Protein AF-A0A6J4EKW8-F1 (afdb_monomer_lite)

Structure (mmCIF, N/CA/C/O backbone):
data_AF-A0A6J4EKW8-F1
#
_entry.id   AF-A0A6J4EKW8-F1
#
loop_
_atom_site.group_PDB
_atom_site.id
_atom_site.type_symbol
_atom_site.label_atom_id
_atom_site.label_alt_id
_atom_site.label_comp_id
_atom_site.label_asym_id
_atom_site.label_entity_id
_atom_site.label_seq_id
_atom_site.pdbx_PDB_ins_code
_atom_site.Cartn_x
_atom_site.Cartn_y
_atom_site.Cartn_z
_atom_site.occupancy
_atom_site.B_iso_or_equiv
_atom_site.auth_seq_id
_atom_site.auth_comp_id
_atom_site.auth_asym_id
_atom_site.auth_atom_id
_atom_site.pdbx_PDB_model_num
ATOM 1 N N . MET A 1 1 ? -10.544 0.095 -10.992 1.00 67.75 1 MET A N 1
ATOM 2 C CA . MET A 1 1 ? -9.326 -0.409 -10.343 1.00 67.75 1 MET A CA 1
ATOM 3 C C . MET A 1 1 ? -8.454 0.795 -10.061 1.00 67.75 1 MET A C 1
ATOM 5 O O . MET A 1 1 ? -7.893 1.377 -10.987 1.00 67.75 1 MET A O 1
ATOM 9 N N . TYR A 1 2 ? -8.487 1.261 -8.822 1.00 86.19 2 TYR A N 1
ATOM 10 C CA . TYR A 1 2 ? -7.886 2.519 -8.396 1.00 86.19 2 TYR A CA 1
ATOM 11 C C . TYR A 1 2 ? -6.355 2.450 -8.352 1.00 86.19 2 TYR A C 1
ATOM 13 O O . TYR A 1 2 ? -5.699 3.473 -8.546 1.00 86.19 2 TYR A O 1
ATOM 21 N N . LEU A 1 3 ? -5.772 1.250 -8.265 1.00 89.94 3 LEU A N 1
ATOM 22 C CA . LEU A 1 3 ? -4.331 1.048 -8.440 1.00 89.94 3 LEU A CA 1
ATOM 23 C C . LEU A 1 3 ? -3.812 1.538 -9.793 1.00 89.94 3 LEU A C 1
ATOM 25 O O . LEU A 1 3 ? -2.749 2.143 -9.861 1.00 89.94 3 LEU A O 1
ATOM 29 N N . GLN A 1 4 ? -4.583 1.379 -10.873 1.00 89.38 4 GLN A N 1
ATOM 30 C CA . GLN A 1 4 ? -4.193 1.921 -12.181 1.00 89.38 4 GLN A CA 1
ATOM 31 C C . GLN A 1 4 ? -4.122 3.452 -12.162 1.00 89.38 4 GLN A C 1
ATOM 33 O O . GLN A 1 4 ? -3.284 4.045 -12.846 1.00 89.38 4 GLN A O 1
ATOM 38 N N . LYS A 1 5 ? -4.966 4.101 -11.348 1.00 89.06 5 LYS A N 1
ATOM 39 C CA . LYS A 1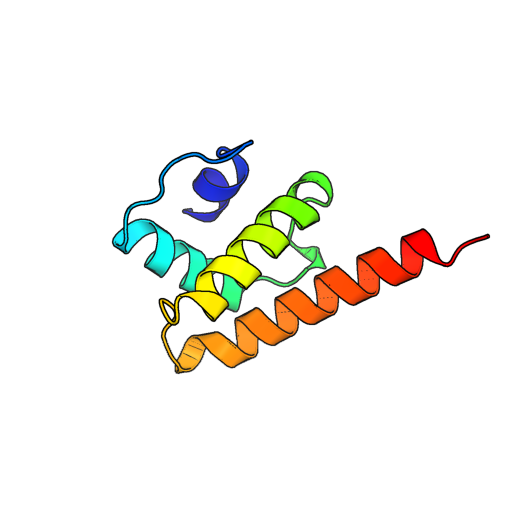 5 ? -4.891 5.546 -11.134 1.00 89.06 5 LYS A CA 1
ATOM 40 C C . LYS A 1 5 ? -3.614 5.906 -10.380 1.00 89.06 5 LYS A C 1
ATOM 42 O O . LYS A 1 5 ? -2.893 6.784 -10.844 1.00 89.06 5 LYS A O 1
ATOM 47 N N . LEU A 1 6 ? -3.298 5.190 -9.299 1.00 90.19 6 LEU A N 1
ATOM 48 C CA . LEU A 1 6 ? -2.039 5.364 -8.572 1.00 90.19 6 LEU A CA 1
ATOM 49 C C . LEU A 1 6 ? -0.826 5.220 -9.509 1.00 90.19 6 LEU A C 1
ATOM 51 O O . LEU A 1 6 ? 0.043 6.085 -9.525 1.00 90.19 6 LEU A O 1
ATOM 55 N N . PHE A 1 7 ? -0.805 4.193 -10.360 1.00 91.25 7 PHE A N 1
ATOM 56 C CA . PHE A 1 7 ? 0.298 3.935 -11.298 1.00 91.25 7 PHE A CA 1
ATOM 57 C C . PHE A 1 7 ? 0.431 4.981 -12.408 1.00 91.25 7 PHE A C 1
ATOM 59 O O . PHE A 1 7 ? 1.524 5.200 -12.943 1.00 91.25 7 PHE A O 1
ATOM 66 N N . SER A 1 8 ? -0.685 5.621 -12.761 1.00 88.44 8 SER A N 1
ATOM 67 C CA . SER A 1 8 ? -0.731 6.697 -13.752 1.00 88.44 8 SER A CA 1
ATOM 68 C C . SER A 1 8 ? -0.252 8.034 -13.181 1.00 88.44 8 SER A C 1
ATOM 70 O O . SER A 1 8 ? 0.161 8.910 -13.941 1.00 88.44 8 SER A O 1
ATOM 72 N N . ILE A 1 9 ? -0.276 8.201 -11.856 1.00 84.69 9 ILE A N 1
ATOM 73 C CA . ILE A 1 9 ? 0.224 9.396 -11.185 1.00 84.69 9 ILE A CA 1
ATOM 74 C C . ILE A 1 9 ? 1.735 9.254 -11.003 1.00 84.69 9 ILE A C 1
ATOM 76 O O . ILE A 1 9 ? 2.224 8.646 -10.057 1.00 84.69 9 ILE A O 1
ATOM 80 N N . LYS A 1 10 ? 2.494 9.838 -11.932 1.00 67.31 10 LYS A N 1
ATOM 81 C CA . LYS A 1 10 ? 3.946 10.002 -11.802 1.00 67.31 10 LYS A CA 1
ATOM 82 C C . LYS A 1 10 ? 4.236 11.441 -11.370 1.00 67.31 10 LYS A C 1
ATOM 84 O O . LYS A 1 10 ? 3.758 12.370 -12.013 1.00 67.31 10 LYS A O 1
ATOM 89 N N . ASN A 1 11 ? 5.043 11.623 -10.322 1.00 62.59 11 ASN A N 1
ATOM 90 C CA . ASN A 1 11 ? 5.521 12.928 -9.830 1.00 62.59 11 ASN A CA 1
ATOM 91 C C . ASN A 1 11 ? 4.454 13.862 -9.211 1.00 62.59 11 ASN A C 1
ATOM 93 O O . ASN A 1 11 ? 4.414 15.046 -9.537 1.00 62.59 11 ASN A O 1
ATOM 97 N N . GLY A 1 12 ? 3.631 13.365 -8.280 1.00 63.38 12 GLY A N 1
ATOM 98 C CA . GLY A 1 12 ? 2.859 14.241 -7.379 1.00 63.38 12 GLY A CA 1
ATOM 99 C C . GLY A 1 12 ? 1.525 14.760 -7.928 1.00 63.38 12 GLY A C 1
ATOM 100 O O . GLY A 1 12 ? 1.207 15.935 -7.774 1.00 63.38 12 GLY A O 1
ATOM 101 N N . GLY A 1 13 ? 0.743 13.890 -8.568 1.00 75.81 13 GLY A N 1
ATOM 102 C CA . GLY A 1 13 ? -0.653 14.182 -8.913 1.00 75.81 13 GLY A CA 1
ATOM 103 C C . GLY A 1 13 ? -1.591 14.085 -7.707 1.00 75.81 13 GLY A C 1
ATOM 104 O O . GLY A 1 13 ? -1.248 13.509 -6.677 1.00 75.81 13 GLY A O 1
ATOM 105 N N . GLU A 1 14 ? -2.791 14.643 -7.848 1.00 82.88 14 GLU A N 1
ATOM 106 C CA . GLU A 1 14 ? -3.780 14.680 -6.771 1.00 82.88 14 GLU A CA 1
ATOM 107 C C . GLU A 1 14 ? -4.662 13.424 -6.757 1.00 82.88 14 GLU A C 1
ATOM 109 O O . GLU A 1 14 ? -5.172 12.969 -7.788 1.00 82.88 14 GLU A O 1
ATOM 114 N N . LEU A 1 15 ? -4.874 12.896 -5.552 1.00 89.06 15 LEU A N 1
ATOM 115 C CA . LEU A 1 15 ? -5.872 11.881 -5.247 1.00 89.06 15 LEU A CA 1
ATOM 116 C C . LEU A 1 15 ? -6.905 12.497 -4.311 1.00 89.06 15 LEU A C 1
ATOM 118 O O . LEU A 1 15 ? -6.560 13.137 -3.317 1.00 89.06 15 LEU A O 1
ATOM 122 N N . SER A 1 16 ? -8.181 12.318 -4.636 1.00 90.94 16 SER A N 1
ATOM 123 C CA . SER A 1 16 ? -9.252 12.702 -3.719 1.00 90.94 16 SER A CA 1
ATOM 124 C C . SER A 1 16 ? -9.295 11.758 -2.506 1.00 90.94 16 SER A C 1
ATOM 126 O O . SER A 1 16 ? -8.831 10.621 -2.606 1.00 90.94 16 SER A O 1
ATOM 128 N N . PRO A 1 17 ? -9.898 12.165 -1.373 1.00 90.38 17 PRO A N 1
ATOM 129 C CA . PRO A 1 17 ? -9.986 11.312 -0.185 1.00 90.38 17 PRO A CA 1
ATOM 130 C C . PRO A 1 17 ? -10.609 9.936 -0.455 1.00 90.38 17 PRO A C 1
ATOM 132 O O . PRO A 1 17 ? -10.098 8.930 0.022 1.00 90.38 17 PRO A O 1
ATOM 135 N N . LEU A 1 18 ? -11.663 9.888 -1.279 1.00 91.81 18 LEU A N 1
ATOM 136 C CA . LEU A 1 18 ? -12.314 8.636 -1.672 1.00 91.81 18 LEU A CA 1
ATOM 137 C C . LEU A 1 18 ? -11.381 7.744 -2.500 1.00 91.81 18 LEU A C 1
ATOM 139 O O . LEU A 1 18 ? -11.389 6.528 -2.366 1.00 91.81 18 LEU A O 1
ATOM 143 N N . GLU A 1 19 ? -10.561 8.342 -3.359 1.00 92.81 19 GLU A N 1
ATOM 144 C CA . GLU A 1 19 ? -9.600 7.584 -4.158 1.00 92.81 19 GLU A CA 1
ATOM 145 C C . GLU A 1 19 ? -8.488 7.015 -3.294 1.00 92.81 19 GLU A C 1
ATOM 147 O O . GLU A 1 19 ? -8.123 5.863 -3.488 1.00 92.81 19 GLU A O 1
ATOM 152 N N . CYS A 1 20 ? -7.994 7.778 -2.318 1.00 92.50 20 CYS A N 1
ATOM 153 C CA . CYS A 1 20 ? -7.048 7.257 -1.339 1.00 92.50 20 CYS A CA 1
ATOM 154 C C . CYS A 1 20 ? -7.646 6.079 -0.559 1.00 92.50 20 CYS A C 1
ATOM 156 O O . CYS A 1 20 ? -6.986 5.059 -0.388 1.00 92.50 20 CYS A O 1
ATOM 158 N N . GLU A 1 21 ? -8.904 6.188 -0.126 1.00 93.75 21 GLU A N 1
ATOM 159 C CA . GLU A 1 21 ? -9.591 5.113 0.594 1.00 93.75 21 GLU A CA 1
ATOM 160 C C . GLU A 1 21 ? -9.667 3.823 -0.238 1.00 93.75 21 GLU A C 1
ATOM 162 O O . GLU A 1 21 ? -9.294 2.748 0.235 1.00 93.75 21 GLU A O 1
ATOM 167 N N . GLU A 1 22 ? -10.085 3.923 -1.499 1.00 95.25 22 GLU A N 1
ATOM 168 C CA . GLU A 1 22 ? -10.179 2.762 -2.388 1.00 95.25 22 GLU A CA 1
ATOM 169 C C . GLU A 1 22 ? -8.801 2.194 -2.758 1.00 95.25 22 GLU A C 1
ATOM 171 O O . GLU A 1 22 ? -8.633 0.976 -2.822 1.00 95.25 22 GLU A O 1
ATOM 176 N N . ILE A 1 23 ? -7.784 3.045 -2.931 1.00 95.12 23 ILE A N 1
ATOM 177 C CA . ILE A 1 23 ? -6.397 2.600 -3.136 1.00 95.12 23 ILE A CA 1
ATOM 178 C C . ILE A 1 23 ? -5.887 1.847 -1.905 1.00 95.12 23 ILE A C 1
ATOM 180 O O . ILE A 1 23 ? -5.271 0.797 -2.062 1.00 95.12 23 ILE A O 1
ATOM 184 N N . ASN A 1 24 ? -6.161 2.333 -0.691 1.00 95.31 24 ASN A N 1
ATOM 185 C CA . ASN A 1 24 ? -5.754 1.664 0.547 1.00 95.31 24 ASN A CA 1
ATOM 186 C C . ASN A 1 24 ? -6.372 0.262 0.645 1.00 95.31 24 ASN A C 1
ATOM 188 O O . ASN A 1 24 ? -5.673 -0.692 0.984 1.00 95.31 24 ASN A O 1
ATOM 192 N N . LYS A 1 25 ? -7.660 0.126 0.302 1.00 95.44 25 LYS A N 1
ATOM 193 C CA . LYS A 1 25 ? -8.355 -1.171 0.268 1.00 95.44 25 LYS A CA 1
ATOM 194 C C . LYS A 1 25 ? -7.761 -2.110 -0.779 1.00 95.44 25 LYS A C 1
ATOM 196 O O . LYS A 1 25 ? -7.537 -3.277 -0.476 1.00 95.44 25 LYS A O 1
ATOM 201 N N . GLU A 1 26 ? -7.497 -1.622 -1.994 1.00 95.50 26 GLU A N 1
ATOM 202 C CA . GLU A 1 26 ? -6.884 -2.443 -3.047 1.00 95.50 26 GLU A CA 1
ATOM 203 C C . GLU A 1 26 ? -5.460 -2.878 -2.648 1.00 95.50 26 GLU A C 1
ATOM 205 O O . GLU A 1 26 ? -5.136 -4.057 -2.762 1.00 95.50 26 GLU A O 1
ATOM 210 N N . LEU A 1 27 ? -4.631 -1.973 -2.115 1.00 95.19 27 LEU A N 1
ATOM 211 C CA . LEU A 1 27 ? -3.267 -2.287 -1.670 1.00 95.19 27 LEU A CA 1
ATOM 212 C C . LEU A 1 27 ? -3.231 -3.292 -0.515 1.00 95.19 27 LEU A C 1
ATOM 214 O O . LEU A 1 27 ? -2.360 -4.153 -0.502 1.00 95.19 27 LEU A O 1
ATOM 218 N N . ALA A 1 28 ? -4.182 -3.232 0.419 1.00 95.38 28 ALA A N 1
ATOM 219 C CA . ALA A 1 28 ? -4.248 -4.171 1.540 1.00 95.38 28 ALA A CA 1
ATOM 220 C C . ALA A 1 28 ? -4.492 -5.632 1.111 1.00 95.38 28 ALA A C 1
ATOM 222 O O . ALA A 1 28 ? -4.256 -6.549 1.894 1.00 95.38 28 ALA A O 1
ATOM 223 N N . LEU A 1 29 ? -4.974 -5.859 -0.116 1.00 94.38 29 LEU A N 1
ATOM 224 C CA . LEU A 1 29 ? -5.248 -7.191 -0.665 1.00 94.38 29 LEU A CA 1
ATOM 225 C C . LEU A 1 29 ? -4.155 -7.692 -1.616 1.00 94.38 29 LEU A C 1
ATOM 227 O O . LEU A 1 29 ? -4.168 -8.863 -2.000 1.00 94.38 29 LEU A O 1
ATOM 231 N N . VAL A 1 30 ? -3.249 -6.812 -2.031 1.00 92.75 30 VAL A N 1
ATOM 232 C CA . VAL A 1 30 ? -2.256 -7.074 -3.071 1.00 92.75 30 VAL A CA 1
ATOM 233 C C . VAL A 1 30 ? -0.941 -7.510 -2.442 1.00 92.75 30 VAL A C 1
ATOM 235 O O . VAL A 1 30 ? -0.484 -6.928 -1.460 1.00 92.75 30 VAL A O 1
ATOM 238 N N . LYS A 1 31 ? -0.303 -8.526 -3.028 1.00 92.25 31 LYS A N 1
ATOM 239 C CA . LYS A 1 31 ? 1.060 -8.909 -2.658 1.00 92.25 31 LYS A CA 1
ATOM 240 C C . LYS A 1 31 ? 2.062 -8.164 -3.519 1.00 92.25 31 LYS A C 1
ATOM 242 O O . LYS A 1 31 ? 1.773 -7.785 -4.651 1.00 92.25 31 LYS A O 1
ATOM 247 N N . VAL A 1 32 ? 3.283 -8.035 -3.014 1.00 92.25 32 VAL A N 1
ATOM 248 C CA . VAL A 1 32 ? 4.369 -7.391 -3.760 1.00 92.25 32 VAL A CA 1
ATOM 249 C C . VAL A 1 32 ? 4.623 -8.048 -5.125 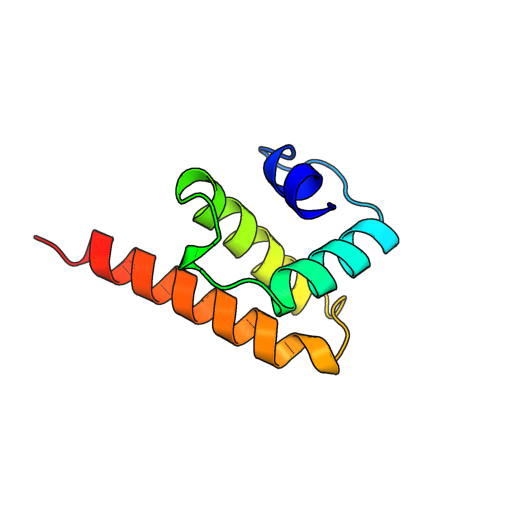1.00 92.25 32 VAL A C 1
ATOM 251 O O . VAL A 1 32 ? 4.932 -7.362 -6.090 1.00 92.25 32 VAL A O 1
ATOM 254 N N . GLU A 1 33 ? 4.414 -9.362 -5.226 1.00 91.25 33 GLU A N 1
ATOM 255 C CA . GLU A 1 33 ? 4.576 -10.160 -6.450 1.00 91.25 33 GLU A CA 1
ATOM 256 C C . GLU A 1 33 ? 3.549 -9.818 -7.543 1.00 91.25 33 GLU A C 1
ATOM 258 O O . GLU A 1 33 ? 3.810 -10.044 -8.724 1.00 91.25 33 GLU A O 1
ATOM 263 N N . ASP A 1 34 ? 2.398 -9.261 -7.158 1.00 91.19 34 ASP A N 1
ATOM 264 C CA . ASP A 1 34 ? 1.324 -8.862 -8.072 1.00 91.19 34 ASP A CA 1
ATOM 265 C C . ASP A 1 34 ? 1.515 -7.424 -8.597 1.00 91.19 34 ASP A C 1
ATOM 267 O O . ASP A 1 34 ? 0.797 -6.977 -9.499 1.00 91.19 34 ASP A O 1
ATOM 271 N N . LEU A 1 35 ? 2.470 -6.673 -8.035 1.00 91.50 35 LEU A N 1
ATOM 272 C CA . LEU A 1 35 ? 2.759 -5.298 -8.424 1.00 91.50 35 LEU A CA 1
ATOM 273 C C . LEU A 1 35 ? 3.785 -5.249 -9.570 1.00 91.50 35 LEU A C 1
ATOM 275 O O . LEU A 1 35 ? 4.781 -5.973 -9.560 1.00 91.50 35 LEU A O 1
ATOM 279 N N . PRO A 1 36 ? 3.623 -4.339 -10.547 1.00 92.12 36 PRO A N 1
ATOM 280 C CA . PRO A 1 36 ? 4.681 -4.061 -11.511 1.00 92.12 36 PRO A CA 1
ATOM 281 C C . PRO A 1 36 ? 5.916 -3.491 -10.799 1.00 92.12 36 PRO A C 1
ATOM 283 O O . PRO A 1 36 ? 5.804 -2.508 -10.067 1.00 92.12 36 PRO A O 1
ATOM 286 N N . SER A 1 37 ? 7.104 -4.048 -11.054 1.00 90.81 37 SER A N 1
ATOM 287 C CA . SER A 1 37 ? 8.355 -3.615 -10.403 1.00 90.81 37 SER A CA 1
ATOM 288 C C . SER A 1 37 ? 8.682 -2.133 -10.621 1.00 90.81 37 SER A C 1
ATOM 290 O O . SER A 1 37 ? 9.196 -1.463 -9.730 1.00 90.81 37 SER A 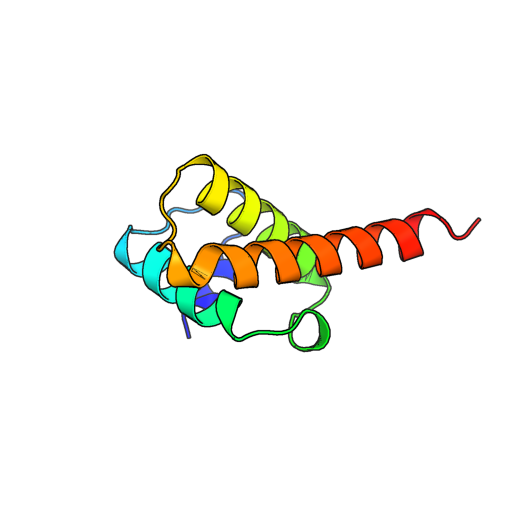O 1
ATOM 292 N N . GLU A 1 38 ? 8.305 -1.584 -11.775 1.00 90.38 38 GLU A N 1
ATOM 293 C CA . GLU A 1 38 ? 8.410 -0.155 -12.099 1.00 90.38 38 GLU A CA 1
ATOM 294 C C . GLU A 1 38 ? 7.546 0.761 -11.213 1.00 90.38 38 GLU A C 1
ATOM 296 O O . GLU A 1 38 ? 7.759 1.973 -11.195 1.00 90.38 38 GLU A O 1
ATOM 301 N N . GLN A 1 39 ? 6.5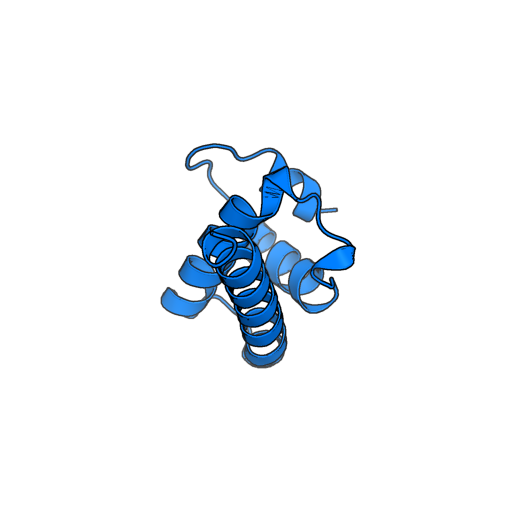76 0.201 -10.483 1.00 91.94 39 GLN A N 1
ATOM 302 C CA . GLN A 1 39 ? 5.681 0.926 -9.579 1.00 91.94 39 GLN A CA 1
ATOM 303 C C . GLN A 1 39 ? 6.063 0.786 -8.104 1.00 91.94 39 GLN A C 1
ATOM 305 O O . GLN A 1 39 ? 5.447 1.447 -7.273 1.00 91.94 39 GLN A O 1
ATOM 310 N N . TYR A 1 40 ? 7.072 -0.017 -7.754 1.00 92.44 40 TYR A N 1
ATOM 311 C CA . TYR A 1 40 ? 7.422 -0.285 -6.352 1.00 92.44 40 TYR A CA 1
ATOM 312 C C . TYR A 1 40 ? 7.705 0.991 -5.555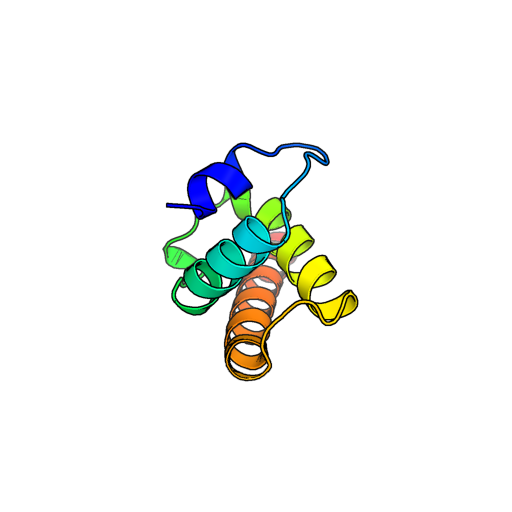 1.00 92.44 40 TYR A C 1
ATOM 314 O O . TYR A 1 40 ? 7.133 1.181 -4.486 1.00 92.44 40 TYR A O 1
ATOM 322 N N . GLU A 1 41 ? 8.509 1.909 -6.094 1.00 91.06 41 GLU A N 1
ATOM 323 C CA . GLU A 1 41 ? 8.816 3.180 -5.420 1.00 91.06 41 GLU A CA 1
ATOM 324 C C . GLU A 1 41 ? 7.589 4.099 -5.307 1.00 91.06 41 GLU A C 1
ATOM 326 O O . GLU A 1 41 ? 7.416 4.792 -4.305 1.00 91.06 41 GLU A O 1
ATOM 331 N N . ASN A 1 42 ? 6.700 4.078 -6.305 1.00 91.75 42 ASN A N 1
ATOM 332 C CA . ASN A 1 42 ? 5.467 4.865 -6.287 1.00 91.75 42 ASN A CA 1
ATOM 333 C C . ASN A 1 42 ? 4.504 4.354 -5.202 1.00 91.75 42 ASN A C 1
ATOM 335 O O . ASN A 1 42 ? 4.018 5.128 -4.377 1.00 91.75 42 ASN A O 1
ATOM 339 N N . VAL A 1 43 ? 4.298 3.034 -5.147 1.00 93.31 43 VAL A N 1
ATOM 340 C CA . VAL A 1 43 ? 3.478 2.375 -4.120 1.00 93.31 43 VAL A CA 1
ATOM 341 C C . VAL A 1 43 ? 4.075 2.586 -2.731 1.00 93.31 43 VAL A C 1
ATOM 343 O O . VAL A 1 43 ? 3.361 2.987 -1.816 1.00 93.31 43 VAL A O 1
ATOM 346 N N . LYS A 1 44 ? 5.390 2.403 -2.579 1.00 93.81 44 LYS A N 1
ATOM 347 C CA . LYS A 1 44 ? 6.105 2.656 -1.325 1.00 93.81 44 LYS A CA 1
ATOM 348 C C . LYS A 1 44 ? 5.896 4.090 -0.837 1.00 93.81 44 LYS A C 1
ATOM 350 O O . LYS A 1 44 ? 5.499 4.305 0.307 1.00 93.81 44 LYS A O 1
ATOM 355 N N . SER A 1 45 ? 6.129 5.075 -1.707 1.00 91.81 45 SER A N 1
ATOM 356 C CA . SER A 1 45 ? 5.963 6.494 -1.374 1.00 91.81 45 SER A CA 1
ATOM 357 C C . SER A 1 45 ? 4.526 6.828 -0.972 1.00 91.81 45 SER A C 1
ATOM 359 O O . SER A 1 45 ? 4.313 7.589 -0.026 1.00 91.81 45 SER A O 1
ATOM 361 N N . TYR A 1 46 ? 3.546 6.235 -1.656 1.00 93.44 46 TYR A N 1
ATOM 362 C CA . TYR A 1 46 ? 2.136 6.383 -1.320 1.00 93.44 46 TYR A CA 1
ATOM 363 C C . TYR A 1 46 ? 1.813 5.813 0.068 1.00 93.44 46 TYR A C 1
ATOM 365 O O . TYR A 1 46 ? 1.244 6.528 0.891 1.00 93.44 46 TYR A O 1
ATOM 373 N N . ILE A 1 47 ? 2.214 4.567 0.358 1.00 94.50 47 ILE A N 1
ATOM 374 C CA . ILE A 1 47 ? 1.914 3.906 1.640 1.00 94.50 47 ILE A CA 1
ATOM 375 C C . ILE A 1 47 ? 2.522 4.689 2.810 1.00 94.50 47 ILE A C 1
ATOM 377 O O . ILE A 1 47 ? 1.832 4.950 3.794 1.00 94.50 47 ILE A O 1
ATOM 381 N N . ILE A 1 48 ? 3.776 5.138 2.682 1.00 94.12 48 ILE A N 1
ATOM 382 C CA . ILE A 1 48 ? 4.442 5.957 3.708 1.00 94.12 48 ILE A CA 1
ATOM 383 C C . ILE A 1 48 ? 3.643 7.234 3.991 1.00 94.12 48 ILE A C 1
ATOM 385 O O . ILE A 1 48 ? 3.429 7.591 5.148 1.00 94.12 48 ILE A O 1
ATOM 389 N N . GLN A 1 49 ? 3.189 7.933 2.948 1.00 92.00 49 GLN A N 1
ATOM 390 C CA . GLN A 1 49 ? 2.382 9.140 3.118 1.00 92.00 49 GLN A CA 1
ATOM 391 C C . GLN A 1 49 ? 1.035 8.829 3.775 1.00 92.00 49 GLN A C 1
ATOM 393 O O . 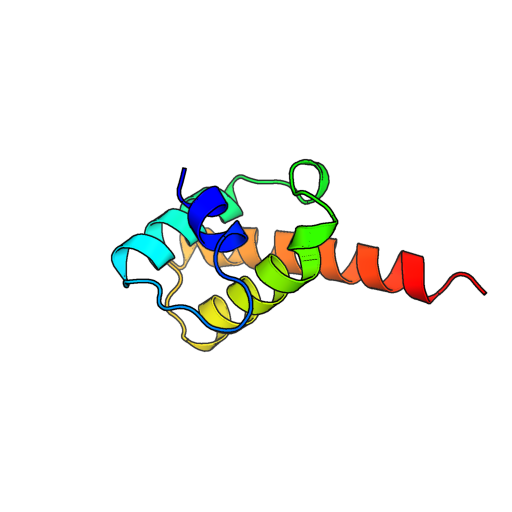GLN A 1 49 ? 0.662 9.505 4.732 1.00 92.00 49 GLN A O 1
ATOM 398 N N . ALA A 1 50 ? 0.330 7.797 3.309 1.00 92.25 50 ALA A N 1
ATOM 399 C CA . ALA A 1 50 ? -0.974 7.411 3.840 1.00 92.25 50 ALA A CA 1
ATOM 400 C C . ALA A 1 50 ? -0.908 7.076 5.344 1.00 92.25 50 ALA A C 1
ATOM 402 O O . ALA A 1 50 ? -1.711 7.584 6.131 1.00 92.25 50 ALA A O 1
ATOM 403 N N . LEU A 1 51 ? 0.097 6.299 5.760 1.00 93.31 51 LEU A N 1
ATOM 404 C CA . LEU A 1 51 ? 0.320 5.957 7.167 1.00 93.31 51 LEU A CA 1
ATOM 405 C C . LEU A 1 51 ? 0.699 7.192 8.003 1.00 93.31 51 LEU A C 1
ATOM 407 O O . LEU A 1 51 ? 0.123 7.415 9.065 1.00 93.31 51 LEU A O 1
ATOM 411 N N . ASN A 1 52 ? 1.592 8.052 7.502 1.00 92.19 52 ASN A N 1
ATOM 412 C CA . ASN A 1 52 ? 2.009 9.269 8.211 1.00 92.19 52 ASN A CA 1
ATOM 413 C C . ASN A 1 52 ? 0.861 10.264 8.436 1.00 92.19 52 ASN A C 1
ATOM 415 O O . ASN A 1 52 ? 0.820 10.943 9.464 1.00 92.19 52 ASN A O 1
ATOM 419 N N . TYR A 1 53 ? -0.074 10.364 7.489 1.00 87.75 53 TYR A N 1
ATOM 420 C CA . TYR A 1 53 ? -1.236 11.243 7.615 1.00 87.75 53 TYR A CA 1
ATOM 421 C C . TYR A 1 53 ? -2.361 10.658 8.479 1.00 87.75 53 TYR A C 1
ATOM 423 O O . TYR A 1 53 ? -3.361 11.345 8.684 1.00 87.75 53 TYR A O 1
ATOM 431 N N . ASN A 1 54 ? -2.214 9.434 9.006 1.00 82.00 54 ASN A N 1
ATOM 432 C CA . ASN A 1 54 ? -3.282 8.697 9.693 1.00 82.00 54 ASN A CA 1
ATOM 433 C C . ASN A 1 54 ? -4.591 8.675 8.876 1.00 82.00 54 ASN A C 1
ATOM 435 O O . ASN A 1 54 ? -5.686 8.733 9.432 1.00 82.00 54 ASN A O 1
ATOM 439 N N . SER A 1 55 ? -4.480 8.642 7.542 1.00 81.50 55 SER A N 1
ATOM 440 C CA . SER A 1 55 ? -5.618 8.642 6.610 1.00 81.50 55 SER A CA 1
ATOM 441 C C . SER A 1 55 ? -6.070 7.228 6.229 1.00 81.50 55 SER A C 1
ATOM 443 O O . SER A 1 55 ? -6.878 7.045 5.318 1.00 81.50 55 SER A O 1
ATOM 445 N N . VAL A 1 56 ? -5.525 6.227 6.917 1.00 90.44 56 VAL A N 1
ATOM 446 C CA . VAL A 1 56 ? -5.749 4.802 6.695 1.00 90.44 56 VAL A CA 1
ATOM 447 C C . VAL A 1 56 ? -6.649 4.272 7.807 1.00 90.44 56 VAL A C 1
ATOM 449 O O . VAL A 1 56 ? -6.408 4.542 8.982 1.00 90.44 56 VAL A O 1
ATOM 452 N N . ASP A 1 57 ? -7.670 3.504 7.432 1.00 92.81 57 ASP A N 1
ATOM 453 C CA . ASP A 1 57 ? -8.504 2.772 8.386 1.00 92.81 57 ASP A CA 1
ATOM 454 C C . ASP A 1 57 ? -7.646 1.780 9.190 1.00 92.81 57 ASP A C 1
ATOM 456 O O . ASP A 1 57 ? -6.796 1.088 8.624 1.00 92.81 57 ASP A O 1
ATOM 460 N N . THR A 1 58 ? -7.862 1.691 10.502 1.00 91.62 58 THR A N 1
ATOM 461 C CA . THR A 1 58 ? -7.053 0.868 11.411 1.00 91.62 58 THR A CA 1
ATOM 462 C C . THR A 1 58 ? -6.994 -0.595 10.985 1.00 91.62 58 THR A C 1
ATOM 464 O O . THR A 1 58 ? -5.963 -1.240 11.166 1.00 91.62 58 THR A O 1
ATOM 467 N N . ASP A 1 59 ? -8.057 -1.092 10.353 1.00 95.50 59 ASP A N 1
ATOM 468 C CA . ASP A 1 59 ? -8.148 -2.472 9.872 1.00 95.50 59 ASP A CA 1
ATOM 469 C C . ASP A 1 59 ? -7.214 -2.755 8.678 1.00 95.50 59 ASP A C 1
ATOM 471 O O . ASP A 1 59 ? -6.883 -3.907 8.394 1.00 95.50 59 ASP A O 1
ATOM 475 N N . LEU A 1 60 ? -6.758 -1.711 7.977 1.00 95.62 60 LEU A N 1
ATOM 476 C CA . LEU A 1 60 ? -5.884 -1.811 6.806 1.00 95.62 60 LEU A CA 1
ATOM 477 C C . LEU A 1 60 ? -4.406 -1.575 7.142 1.00 95.62 60 LEU A C 1
ATOM 479 O O . LEU A 1 60 ? -3.541 -1.991 6.371 1.00 95.62 60 LEU A O 1
ATOM 483 N N . VAL A 1 61 ? -4.109 -0.940 8.283 1.00 94.94 61 VAL A N 1
ATOM 484 C CA . VAL A 1 61 ? -2.749 -0.518 8.669 1.00 94.94 61 VAL A CA 1
ATOM 485 C C . VAL A 1 61 ? -1.766 -1.683 8.625 1.00 94.94 61 VAL A C 1
ATOM 487 O O . VAL A 1 61 ? -0.772 -1.602 7.911 1.00 94.94 61 VAL A O 1
ATOM 490 N N . GLN A 1 62 ? -2.074 -2.795 9.299 1.00 96.06 62 GLN A N 1
ATOM 491 C CA . GLN A 1 62 ? -1.165 -3.943 9.370 1.00 96.06 62 GLN A CA 1
ATOM 492 C C . GLN A 1 62 ? -0.848 -4.527 7.982 1.00 96.06 62 GLN A C 1
ATOM 494 O O . GLN A 1 62 ? 0.286 -4.921 7.710 1.00 96.06 62 GLN A O 1
ATOM 499 N N . SER A 1 63 ? -1.840 -4.577 7.091 1.00 96.81 63 SER A N 1
ATOM 500 C CA . SER A 1 63 ? -1.660 -5.106 5.734 1.00 96.81 63 SER A CA 1
ATOM 501 C C . SER A 1 63 ? -0.774 -4.187 4.892 1.00 96.81 63 SER A C 1
ATOM 503 O O . SER A 1 63 ? 0.101 -4.660 4.167 1.00 96.81 63 SER A O 1
ATOM 505 N N . LEU A 1 64 ? -0.951 -2.870 5.026 1.00 96.19 64 LEU A N 1
ATOM 506 C CA . LEU A 1 64 ? -0.129 -1.883 4.326 1.00 96.19 64 LEU A CA 1
ATOM 507 C C . LEU A 1 64 ? 1.302 -1.820 4.872 1.00 96.19 64 LEU A C 1
ATOM 509 O O . LEU A 1 64 ? 2.238 -1.702 4.086 1.00 96.19 64 LEU A O 1
ATOM 513 N N . GLU A 1 65 ? 1.492 -1.953 6.185 1.00 95.62 65 GLU A N 1
ATOM 514 C CA . GLU A 1 65 ? 2.820 -2.077 6.801 1.00 95.62 65 GLU A CA 1
ATOM 515 C C . GLU A 1 65 ? 3.546 -3.349 6.339 1.00 95.62 65 GLU A C 1
ATOM 517 O O . GLU A 1 65 ? 4.744 -3.306 6.048 1.00 95.62 65 GLU A O 1
ATOM 522 N N . SER A 1 66 ? 2.826 -4.470 6.215 1.00 96.31 66 SER A N 1
ATOM 523 C CA . SER A 1 66 ? 3.386 -5.713 5.673 1.00 96.31 66 SER A CA 1
ATOM 524 C C . SER A 1 66 ? 3.846 -5.528 4.227 1.00 96.31 66 SER A C 1
ATOM 526 O O . SER A 1 66 ? 4.985 -5.856 3.906 1.00 96.31 66 SER A O 1
ATOM 528 N N . LEU A 1 67 ? 3.004 -4.945 3.367 1.00 96.44 67 LEU A N 1
ATOM 529 C CA . LEU A 1 67 ? 3.361 -4.683 1.970 1.00 96.44 67 LEU A CA 1
ATOM 530 C C . LEU A 1 67 ? 4.546 -3.709 1.851 1.00 96.44 67 LEU A C 1
ATOM 532 O O . LEU A 1 67 ? 5.420 -3.894 1.004 1.00 96.44 67 LEU A O 1
ATOM 536 N N . LEU A 1 68 ? 4.598 -2.683 2.706 1.00 95.94 68 LEU A N 1
ATOM 537 C CA . LEU A 1 68 ? 5.728 -1.757 2.778 1.00 95.94 68 LEU A CA 1
ATOM 538 C C . LEU A 1 68 ? 7.026 -2.485 3.149 1.00 95.94 68 LEU A C 1
ATOM 540 O O . LEU A 1 68 ? 8.048 -2.265 2.501 1.00 95.94 68 LEU A O 1
ATOM 544 N N . SER A 1 69 ? 6.973 -3.376 4.139 1.00 95.44 69 SER A N 1
ATOM 545 C CA . SER A 1 69 ? 8.128 -4.173 4.568 1.00 95.44 69 SER A CA 1
ATOM 546 C C . SER A 1 69 ? 8.638 -5.066 3.433 1.00 95.44 69 SER A C 1
ATOM 548 O O . SER A 1 69 ? 9.833 -5.066 3.141 1.00 95.44 69 SER A O 1
ATOM 550 N N . ASP A 1 70 ? 7.735 -5.745 2.719 1.00 95.06 70 ASP A N 1
ATOM 551 C CA . ASP A 1 70 ? 8.085 -6.591 1.570 1.00 95.06 70 ASP A CA 1
ATOM 552 C C . ASP A 1 70 ? 8.778 -5.785 0.453 1.00 95.06 70 ASP A C 1
ATOM 554 O O . ASP A 1 70 ? 9.779 -6.222 -0.129 1.00 95.06 70 ASP A O 1
ATOM 558 N N . LEU A 1 71 ? 8.277 -4.577 0.163 1.00 93.19 71 LEU A N 1
ATOM 559 C CA . LEU A 1 71 ? 8.878 -3.660 -0.812 1.00 93.19 71 LEU A CA 1
ATOM 560 C C . LEU A 1 71 ? 10.290 -3.217 -0.389 1.00 93.19 71 LEU A C 1
ATOM 562 O O . LEU A 1 71 ? 11.193 -3.123 -1.226 1.00 93.19 71 LEU A O 1
ATOM 566 N N . GLU A 1 72 ? 10.505 -2.959 0.900 1.00 91.25 72 GLU A N 1
ATOM 567 C CA . GLU A 1 72 ? 11.806 -2.567 1.450 1.00 91.25 72 GLU A CA 1
ATOM 568 C C . GLU A 1 72 ? 12.820 -3.710 1.455 1.00 91.25 72 GLU A C 1
ATOM 570 O O . GLU A 1 72 ? 13.981 -3.510 1.085 1.00 91.25 72 GLU A O 1
ATOM 575 N N . GLU A 1 73 ? 12.393 -4.921 1.804 1.00 90.44 73 GLU A N 1
ATOM 576 C CA . GLU A 1 73 ? 13.241 -6.106 1.729 1.00 90.44 73 GLU A CA 1
ATOM 577 C C . GLU A 1 73 ? 13.698 -6.385 0.295 1.00 90.44 73 GLU A C 1
ATOM 579 O O . GLU A 1 73 ? 14.879 -6.663 0.065 1.00 90.44 73 GLU A O 1
ATOM 584 N N . LEU A 1 74 ? 12.801 -6.263 -0.689 1.00 86.62 74 LEU A N 1
ATOM 585 C CA . LEU A 1 74 ? 13.166 -6.411 -2.099 1.00 86.62 74 LEU A CA 1
ATOM 586 C C . LEU A 1 74 ? 14.192 -5.366 -2.538 1.00 86.62 74 LEU A C 1
ATOM 588 O O . LEU A 1 74 ? 15.181 -5.727 -3.181 1.00 86.62 74 LEU A O 1
ATOM 592 N N . HIS A 1 75 ? 14.006 -4.100 -2.158 1.00 76.94 75 HIS A N 1
ATOM 593 C CA . HIS A 1 75 ? 14.975 -3.042 -2.446 1.00 76.94 75 HIS A CA 1
ATOM 594 C C . HIS A 1 75 ? 16.361 -3.379 -1.868 1.00 76.94 75 HIS A C 1
ATOM 596 O O . HIS A 1 75 ? 17.371 -3.322 -2.574 1.00 76.94 75 HIS A O 1
ATOM 602 N N . ASN A 1 76 ? 16.412 -3.820 -0.608 1.00 75.06 76 ASN A N 1
ATOM 603 C CA . ASN A 1 76 ? 17.659 -4.164 0.079 1.00 75.06 76 ASN A CA 1
ATOM 604 C C . ASN A 1 76 ? 18.363 -5.386 -0.531 1.00 75.06 76 ASN A C 1
ATOM 606 O O . ASN A 1 76 ? 19.592 -5.423 -0.603 1.00 75.06 76 ASN A O 1
ATOM 610 N N . ARG A 1 77 ? 17.606 -6.374 -1.022 1.00 74.94 77 ARG A N 1
ATOM 611 C CA . ARG A 1 77 ? 18.158 -7.558 -1.704 1.00 74.94 77 ARG A CA 1
ATOM 612 C C . ARG A 1 77 ? 18.793 -7.223 -3.050 1.00 74.94 77 ARG A C 1
ATOM 614 O O . ARG A 1 77 ? 19.771 -7.865 -3.422 1.00 74.94 77 ARG A O 1
ATOM 621 N N . VAL A 1 78 ? 18.259 -6.237 -3.769 1.00 64.56 78 VAL A N 1
ATOM 622 C CA . VAL A 1 78 ? 18.841 -5.769 -5.038 1.00 64.56 78 VAL A CA 1
ATOM 623 C C . VAL A 1 78 ? 20.040 -4.848 -4.786 1.00 64.56 78 VAL A C 1
ATOM 625 O O . VAL A 1 78 ? 21.023 -4.917 -5.518 1.00 64.56 78 VAL A O 1
ATOM 628 N N . ALA A 1 79 ? 20.004 -4.029 -3.731 1.00 61.25 79 ALA A N 1
ATOM 629 C CA . ALA A 1 79 ? 21.093 -3.113 -3.381 1.00 61.25 79 ALA A CA 1
ATOM 630 C C . ALA A 1 79 ? 22.309 -3.802 -2.723 1.00 61.25 79 ALA A C 1
ATOM 632 O O . ALA A 1 79 ? 23.430 -3.318 -2.857 1.00 61.25 79 ALA A O 1
ATOM 633 N N . GLY A 1 80 ? 22.108 -4.927 -2.027 1.00 57.72 80 GLY A N 1
ATOM 634 C CA . GLY A 1 80 ? 23.160 -5.672 -1.319 1.00 57.72 80 GLY A CA 1
ATOM 635 C C . GLY A 1 80 ? 23.942 -6.688 -2.162 1.00 57.72 80 GLY A C 1
ATOM 636 O O . GLY A 1 80 ? 24.741 -7.440 -1.609 1.00 57.72 80 GLY A O 1
ATOM 637 N N . GLY A 1 81 ? 23.699 -6.759 -3.473 1.00 52.56 81 GLY A N 1
ATOM 638 C CA . GLY A 1 81 ? 24.364 -7.692 -4.383 1.00 52.56 81 GLY A CA 1
ATOM 639 C C . GLY A 1 81 ? 25.603 -7.106 -5.061 1.00 52.56 81 GLY A C 1
ATOM 640 O O . GLY A 1 81 ? 25.566 -6.907 -6.272 1.00 52.56 81 GLY A O 1
ATOM 641 N N . PHE A 1 82 ? 26.679 -6.850 -4.309 1.00 42.34 82 PHE A N 1
ATOM 642 C CA . PHE A 1 82 ? 28.031 -6.613 -4.840 1.00 42.34 82 PHE A CA 1
ATOM 643 C C . PHE A 1 82 ? 29.095 -7.223 -3.927 1.00 42.34 82 PHE A C 1
ATOM 645 O O . PHE A 1 82 ? 29.042 -6.962 -2.704 1.00 42.34 82 PHE A O 1
#

pLDDT: mean 87.77, std 11.13, range [42.34, 96.81]

Sequence (82 aa):
MYLQKLFSIKNGGELSPLECEEINKELALVKVEDLPSEQYENVKSYIIQALNYNSVDTDLVQSLESLLSDLEELHNRVAGGF

Radius of gyration: 12.54 Å; chains: 1; bounding box: 40×25×25 Å

Secondary structure (DSSP, 8-state):
-HHHHHHH--SS----HHHHHHHHHHHHH--GGGS-GGGHHHHHHHHHHHHHTT-S-HHHHHHHHHHHHHHHHHHHHHHT--

Organism: Klebsiella pneumoniae (NCBI:txid573)

Foldseek 3Di:
DLVVVLVVDDDDDDDDLVSLAVVLVVQLPDAPVNDDPVCLVSLLVSLVVCVVVVSYDPVSNVSSVVRNVVSVVVVCVVVVDD